Protein AF-A0A3Q3X5I1-F1 (afdb_monomer)

InterPro domains:
  IPR032675 Leucine-rich repeat domain superfamily [G3DSA:3.80.10.10] (4-90)

Solvent-accessible surface area (backbone atoms only — not comparable to full-atom values): 5857 Å² total; per-residue (Å²): 140,75,73,67,74,78,70,60,60,80,86,81,54,84,93,44,44,69,46,78,56,47,64,68,62,40,50,51,55,52,82,84,49,62,54,58,78,58,30,24,32,41,34,37,29,52,18,46,29,30,42,43,45,49,51,44,64,26,54,48,27,27,31,41,33,44,29,64,28,48,35,62,44,77,44,39,60,90,61,26,82,48,51,68,49,76,46,66,45,84,90,41,55,31,72,70,50,48,52,53,63,69,70,50,124

Sequence (105 aa):
MAAYLRFLPLSLLPQGTVLDLSARGMQKLDPNFICSEDTRTLILDGNHIMKLDHLERSPGL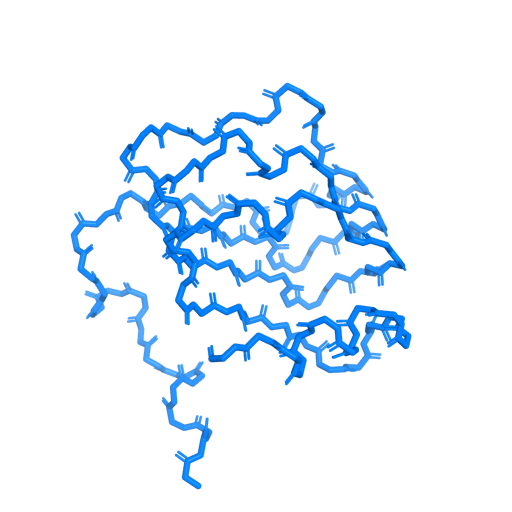QRLSVASNRLVRMMGVSRLTELRAMITMPCILSMEIICMTLCWP

pLDDT: mean 71.92, std 13.2, range [36.84, 88.0]

Nearest PDB structures (foldseek):
  6hkw-assembly5_E  TM=9.038E-01  e=9.041E-02  Homo sapiens
  4cil-assembly1_A  TM=8.057E-01  e=1.595E-01  Yersinia enterocolitica
  8h64-assembly2_C  TM=8.185E-01  e=3.739E-01  Listeria monocytogenes EGD-e
  1oto-assembly1_A  TM=8.229E-01  e=5.258E-01  Listeria monocytogenes
  4r58-assembly4_D  TM=5.418E-01  e=2.002E-01  synthetic construct

Radius of gyration: 12.83 Å; Cα contacts (8 Å, |Δi|>4): 203; chains: 1; bounding box: 33×33×29 Å

Mean predicted aligned error: 8.96 Å

Structure (mmCIF, N/CA/C/O backbone):
data_AF-A0A3Q3X5I1-F1
#
_entry.id   AF-A0A3Q3X5I1-F1
#
loop_
_atom_site.group_PDB
_atom_site.id
_atom_site.type_symbol
_atom_site.label_atom_id
_atom_site.label_alt_id
_atom_site.label_comp_id
_atom_site.label_asym_id
_atom_site.label_entity_id
_atom_site.label_seq_id
_atom_site.pdbx_PDB_ins_code
_atom_site.Cartn_x
_atom_site.Cartn_y
_atom_site.Cartn_z
_atom_site.occupancy
_atom_site.B_iso_or_equiv
_atom_site.auth_seq_id
_atom_site.auth_comp_id
_atom_site.auth_asym_id
_atom_site.auth_atom_id
_atom_site.pdbx_PDB_model_num
ATOM 1 N N . MET A 1 1 ? 9.074 -20.238 11.266 1.00 41.34 1 MET A N 1
ATOM 2 C CA . MET A 1 1 ? 7.632 -20.067 11.571 1.00 41.34 1 MET A CA 1
ATOM 3 C C . MET A 1 1 ? 7.017 -18.761 11.025 1.00 41.34 1 MET A C 1
ATOM 5 O O . MET A 1 1 ? 5.910 -18.439 11.418 1.00 41.34 1 MET A O 1
ATOM 9 N N . ALA A 1 2 ? 7.641 -18.041 10.073 1.00 37.81 2 ALA A N 1
ATOM 10 C CA . ALA A 1 2 ? 7.103 -16.770 9.539 1.00 37.81 2 ALA A CA 1
ATOM 11 C C . ALA A 1 2 ? 6.486 -16.858 8.120 1.00 37.81 2 ALA A C 1
ATOM 13 O O . ALA A 1 2 ? 5.925 -15.887 7.626 1.00 37.81 2 ALA A O 1
ATOM 14 N N . ALA A 1 3 ? 6.564 -18.013 7.446 1.00 40.25 3 ALA A N 1
ATOM 15 C CA . ALA A 1 3 ? 6.110 -18.150 6.055 1.00 40.25 3 ALA A CA 1
ATOM 16 C C . ALA A 1 3 ? 4.594 -18.396 5.898 1.00 40.25 3 ALA A C 1
ATOM 18 O O . ALA A 1 3 ? 4.060 -18.210 4.808 1.00 40.25 3 ALA A O 1
ATOM 19 N N . TYR A 1 4 ? 3.887 -18.777 6.969 1.00 36.84 4 TYR A N 1
ATOM 20 C CA . TYR A 1 4 ? 2.451 -19.091 6.906 1.00 36.84 4 TYR A CA 1
ATOM 21 C C . TYR A 1 4 ? 1.547 -17.850 6.849 1.00 36.84 4 TYR A C 1
ATOM 23 O O . TYR A 1 4 ? 0.446 -17.922 6.311 1.00 36.84 4 TYR A O 1
ATOM 31 N N . LEU A 1 5 ? 2.018 -16.688 7.315 1.00 45.75 5 LEU A N 1
ATOM 32 C CA . LEU A 1 5 ? 1.265 -15.431 7.202 1.00 45.75 5 LEU A CA 1
ATOM 33 C C . LEU A 1 5 ? 1.236 -14.876 5.770 1.00 45.75 5 LEU A C 1
ATOM 35 O O . LEU A 1 5 ? 0.393 -14.042 5.457 1.00 45.75 5 LEU A O 1
ATOM 39 N N . ARG A 1 6 ? 2.114 -15.358 4.880 1.00 48.69 6 ARG A N 1
ATOM 40 C CA . ARG A 1 6 ? 2.169 -14.913 3.480 1.00 48.69 6 ARG A CA 1
ATOM 41 C C . ARG A 1 6 ? 1.043 -15.486 2.613 1.00 48.69 6 ARG A C 1
ATOM 43 O O . ARG A 1 6 ? 0.809 -14.975 1.526 1.00 48.69 6 ARG A O 1
ATOM 50 N N . PHE A 1 7 ? 0.366 -16.529 3.097 1.00 44.81 7 PHE A N 1
ATOM 51 C CA . PHE A 1 7 ? -0.690 -17.252 2.381 1.00 44.81 7 PHE A CA 1
ATOM 52 C C . PHE A 1 7 ? -2.049 -17.212 3.082 1.00 44.81 7 PHE A C 1
ATOM 54 O O . PHE A 1 7 ? -2.981 -17.872 2.627 1.00 44.81 7 PHE A O 1
ATOM 61 N N . LEU A 1 8 ? -2.199 -16.442 4.166 1.00 46.19 8 LEU A N 1
ATOM 62 C CA . LEU A 1 8 ? -3.527 -16.218 4.725 1.00 46.19 8 LEU A CA 1
ATOM 63 C C . LEU A 1 8 ? -4.344 -15.404 3.713 1.00 46.19 8 LEU A C 1
ATOM 65 O O . LEU A 1 8 ? -3.944 -14.286 3.372 1.00 46.19 8 LEU A O 1
ATOM 69 N N . PRO A 1 9 ? -5.464 -15.947 3.206 1.00 47.12 9 PRO A N 1
ATOM 70 C CA . PRO A 1 9 ? -6.295 -15.222 2.268 1.00 47.12 9 PRO A CA 1
ATOM 71 C C . PRO A 1 9 ? -6.774 -13.939 2.946 1.00 47.12 9 PRO A C 1
ATOM 73 O O . PRO A 1 9 ? -7.154 -13.934 4.120 1.00 47.12 9 PRO A O 1
ATOM 76 N N . LEU A 1 10 ? -6.749 -12.834 2.198 1.00 51.91 10 LEU A N 1
ATOM 77 C CA . LEU A 1 10 ? -7.174 -11.511 2.667 1.00 51.91 10 LEU A CA 1
ATOM 78 C C . LEU A 1 10 ? -8.580 -11.497 3.295 1.00 51.91 10 LEU A C 1
ATOM 80 O O . LEU A 1 10 ? -8.891 -10.574 4.042 1.00 51.91 10 LEU A O 1
ATOM 84 N N . SER A 1 11 ? -9.382 -12.531 3.036 1.00 46.94 11 SER A N 1
ATOM 85 C CA . SER A 1 11 ? -10.717 -12.782 3.578 1.00 46.94 11 SER A CA 1
ATOM 86 C C . SER A 1 11 ? -10.771 -13.113 5.075 1.00 46.94 11 SER A C 1
ATOM 88 O O . SER A 1 11 ? -11.858 -13.098 5.641 1.00 46.94 11 SER A O 1
ATOM 90 N N . LEU A 1 12 ? -9.644 -13.424 5.725 1.00 47.06 12 LEU A N 1
ATOM 91 C CA . LEU A 1 12 ? -9.588 -13.794 7.151 1.00 47.06 12 LEU A CA 1
ATOM 92 C C . LEU A 1 12 ? -9.167 -12.640 8.071 1.00 47.06 12 LEU A C 1
ATOM 94 O O . LEU A 1 12 ? -8.947 -12.833 9.265 1.00 47.06 12 LEU A O 1
ATOM 98 N N . LEU A 1 13 ? -9.034 -11.437 7.516 1.00 53.16 13 LEU A N 1
ATOM 99 C CA . LEU A 1 13 ? -8.598 -10.257 8.247 1.00 53.16 13 LEU A CA 1
ATOM 100 C C . LEU A 1 13 ? -9.778 -9.336 8.563 1.00 53.16 13 LEU A C 1
ATOM 102 O O . LEU A 1 13 ? -10.752 -9.295 7.813 1.00 53.16 13 LEU A O 1
ATOM 106 N N . PRO A 1 14 ? -9.725 -8.636 9.705 1.00 49.66 14 PRO A N 1
ATOM 107 C CA . PRO A 1 14 ? -10.897 -8.055 10.349 1.00 49.66 14 PRO A CA 1
ATOM 108 C C . PRO A 1 14 ? -11.584 -6.994 9.480 1.00 49.66 14 PRO A C 1
ATOM 110 O O . PRO A 1 14 ? -11.075 -5.883 9.366 1.00 49.66 14 PRO A O 1
ATOM 113 N N . GLN A 1 15 ? -12.744 -7.354 8.911 1.00 51.94 15 GLN A N 1
ATOM 114 C CA . GLN A 1 15 ? -13.848 -6.518 8.391 1.00 51.94 15 GLN A CA 1
ATOM 115 C C . GLN A 1 15 ? -13.515 -5.042 8.099 1.00 51.94 15 GLN A C 1
ATOM 117 O O . GLN A 1 15 ? -14.119 -4.134 8.666 1.00 51.94 15 GLN A O 1
ATOM 122 N N . GLY A 1 16 ? -12.513 -4.789 7.267 1.00 61.72 16 GLY A N 1
ATOM 123 C CA . GLY A 1 16 ? -12.093 -3.452 6.870 1.00 61.72 16 GLY A CA 1
ATOM 124 C C . GLY A 1 16 ? -11.975 -3.396 5.364 1.00 61.72 16 GLY A C 1
ATOM 125 O O . GLY A 1 16 ? -11.644 -4.403 4.736 1.00 61.72 16 GLY A O 1
ATOM 126 N N . THR A 1 17 ? -12.244 -2.233 4.784 1.00 76.25 17 THR A N 1
ATOM 127 C CA . THR A 1 17 ? -12.213 -2.051 3.337 1.00 76.25 17 THR A CA 1
ATOM 128 C C . THR A 1 17 ? -10.806 -2.362 2.828 1.00 76.25 17 THR A C 1
ATOM 130 O O . THR A 1 17 ? -9.806 -1.818 3.311 1.00 76.25 17 THR A O 1
ATOM 133 N N . VAL A 1 18 ? -10.727 -3.309 1.893 1.00 79.75 18 VAL A N 1
ATOM 134 C CA . VAL A 1 18 ? -9.495 -3.660 1.188 1.00 79.75 18 VAL A CA 1
ATOM 135 C C . VAL A 1 18 ? -9.480 -2.858 -0.102 1.00 79.75 18 VAL A C 1
ATOM 137 O O . VAL A 1 18 ? -10.374 -2.998 -0.933 1.00 79.75 18 VAL A O 1
ATOM 140 N N . LEU A 1 19 ? -8.465 -2.021 -0.266 1.00 83.25 19 LEU A N 1
ATOM 141 C CA . LEU A 1 19 ? -8.249 -1.246 -1.472 1.00 83.25 19 LEU A CA 1
ATOM 142 C C . LEU A 1 19 ? -7.168 -1.930 -2.308 1.00 83.25 19 LEU A C 1
ATOM 144 O O . LEU A 1 19 ? -5.985 -1.890 -1.968 1.00 83.25 19 LEU A O 1
ATOM 148 N N . ASP A 1 20 ? -7.591 -2.582 -3.388 1.00 84.25 20 ASP A N 1
ATOM 149 C CA . ASP A 1 20 ? -6.689 -3.214 -4.345 1.00 84.25 20 ASP A CA 1
ATOM 150 C C . ASP A 1 20 ? -6.412 -2.282 -5.530 1.00 84.25 20 ASP A C 1
ATOM 152 O O . ASP A 1 20 ? -7.301 -1.903 -6.296 1.00 84.25 20 ASP A O 1
ATOM 156 N N . LEU A 1 21 ? -5.150 -1.886 -5.652 1.00 81.50 21 LEU A N 1
ATOM 157 C CA . LEU A 1 21 ? -4.603 -1.060 -6.721 1.00 81.50 21 LEU A CA 1
ATOM 158 C C . LEU A 1 21 ? -3.430 -1.771 -7.407 1.00 81.50 21 LEU A C 1
ATOM 160 O O . LEU A 1 21 ? -2.550 -1.117 -7.972 1.00 81.50 21 LEU A O 1
ATOM 164 N N . SER A 1 22 ? -3.391 -3.101 -7.342 1.00 85.94 22 SER A N 1
ATOM 165 C CA . SER A 1 22 ? -2.371 -3.922 -7.985 1.00 85.94 22 SER A CA 1
ATOM 166 C C . SER A 1 22 ? -2.404 -3.826 -9.518 1.00 85.94 22 SER A C 1
ATOM 168 O O . SER A 1 22 ? -3.423 -3.496 -10.126 1.00 85.94 22 SER A O 1
ATOM 170 N N . ALA A 1 23 ? -1.255 -4.077 -10.154 1.00 83.44 23 ALA A N 1
ATOM 171 C CA . ALA A 1 23 ? -1.078 -4.187 -11.606 1.00 83.44 23 ALA A CA 1
ATOM 172 C C . ALA A 1 23 ? -1.552 -2.979 -12.444 1.00 83.44 23 ALA A C 1
ATOM 174 O O . ALA A 1 23 ? -1.877 -3.113 -13.623 1.00 83.44 23 ALA A O 1
ATOM 175 N N . ARG A 1 24 ? -1.548 -1.769 -11.872 1.00 82.00 24 ARG A N 1
ATOM 176 C CA . ARG A 1 24 ? -1.941 -0.526 -12.562 1.00 82.00 24 ARG A CA 1
ATOM 177 C C . ARG A 1 24 ? -0.786 0.207 -13.241 1.00 82.00 24 ARG A C 1
ATOM 179 O O . ARG A 1 24 ? -0.986 1.268 -13.822 1.00 82.00 24 ARG A O 1
ATOM 186 N N . GLY A 1 25 ? 0.432 -0.326 -13.157 1.00 81.31 25 GLY A N 1
ATOM 187 C CA . GLY A 1 25 ? 1.619 0.301 -13.740 1.00 81.31 25 GLY A CA 1
ATOM 188 C C . GLY A 1 25 ? 1.987 1.645 -13.100 1.00 81.31 25 GLY A C 1
ATOM 189 O O . GLY A 1 25 ? 2.696 2.440 -13.714 1.00 81.31 25 GLY A O 1
ATOM 190 N N . MET A 1 26 ? 1.529 1.908 -11.872 1.00 82.25 26 MET A N 1
ATOM 191 C CA . MET A 1 26 ? 1.785 3.178 -11.190 1.00 82.25 26 MET A CA 1
ATOM 192 C C . MET A 1 26 ? 3.271 3.327 -10.865 1.00 82.25 26 MET A C 1
ATOM 194 O O . MET A 1 26 ? 3.879 2.406 -10.329 1.00 82.25 26 MET A O 1
ATOM 198 N N . GLN A 1 27 ? 3.852 4.490 -11.163 1.00 84.12 27 GLN A N 1
ATOM 199 C CA . GLN A 1 27 ? 5.265 4.787 -10.870 1.00 84.12 27 GLN A CA 1
ATOM 200 C C . GLN A 1 27 ? 5.469 5.557 -9.559 1.00 84.12 27 GLN A C 1
ATOM 202 O O . GLN A 1 27 ? 6.554 5.553 -8.975 1.00 84.12 27 GLN A O 1
ATOM 207 N N . LYS A 1 28 ? 4.417 6.215 -9.082 1.00 81.81 28 LYS A N 1
ATOM 208 C CA . LYS A 1 28 ? 4.384 6.981 -7.838 1.00 81.81 28 LYS A CA 1
ATOM 209 C C . LYS A 1 28 ? 2.984 6.883 -7.248 1.00 81.81 28 LYS A C 1
ATOM 211 O O . LYS A 1 28 ? 2.022 6.769 -8.007 1.00 81.81 28 LYS A O 1
ATOM 216 N N . LEU A 1 29 ? 2.888 6.925 -5.923 1.00 80.25 29 LEU A N 1
ATOM 217 C CA . LEU A 1 29 ? 1.598 7.133 -5.273 1.00 80.25 29 LEU A CA 1
ATOM 218 C C . LEU A 1 29 ? 1.148 8.574 -5.531 1.00 80.25 29 LEU A C 1
ATOM 220 O O . LEU A 1 29 ? 1.978 9.489 -5.548 1.00 80.25 29 LEU A O 1
ATOM 224 N N . ASP A 1 30 ? -0.144 8.768 -5.767 1.00 75.25 30 ASP A N 1
ATOM 225 C CA . ASP A 1 30 ? -0.684 10.098 -6.015 1.00 75.25 30 ASP A CA 1
ATOM 226 C C . ASP A 1 30 ? -0.574 10.955 -4.740 1.00 75.25 30 ASP A C 1
ATOM 228 O O . ASP A 1 30 ? -0.896 10.470 -3.656 1.00 75.25 30 ASP A O 1
ATOM 232 N N . PRO A 1 31 ? -0.134 12.222 -4.809 1.00 69.19 31 PRO A N 1
ATOM 233 C CA . PRO A 1 31 ? -0.103 13.094 -3.637 1.00 69.19 31 PRO A CA 1
ATOM 234 C C . PRO A 1 31 ? -1.493 13.370 -3.059 1.00 69.19 31 PRO A C 1
ATOM 236 O O . PRO A 1 31 ? -1.602 13.703 -1.883 1.00 69.19 31 PRO A O 1
ATOM 239 N N . ASN A 1 32 ? -2.553 13.209 -3.856 1.00 68.00 32 ASN A N 1
ATOM 240 C CA . ASN A 1 32 ? -3.944 13.269 -3.402 1.00 68.00 32 ASN A CA 1
ATOM 241 C C . ASN A 1 32 ? -4.500 11.897 -3.002 1.00 68.00 32 ASN A C 1
ATOM 243 O O . ASN A 1 32 ? -5.709 11.751 -2.826 1.00 68.00 32 ASN A O 1
ATOM 247 N N . PHE A 1 33 ? -3.641 10.887 -2.858 1.00 71.06 33 PHE A N 1
ATOM 248 C CA . PHE A 1 33 ? -4.064 9.576 -2.406 1.00 71.06 33 PHE A CA 1
ATOM 249 C C . PHE A 1 33 ? -4.504 9.649 -0.945 1.00 71.06 33 PHE A C 1
ATOM 251 O O . PHE A 1 33 ? -3.702 9.852 -0.033 1.00 71.06 33 PHE A O 1
ATOM 258 N N . ILE A 1 34 ? -5.807 9.508 -0.738 1.00 66.06 34 ILE A N 1
ATOM 259 C CA . ILE A 1 34 ? -6.436 9.463 0.574 1.00 66.06 34 ILE A CA 1
ATOM 260 C C . ILE A 1 34 ? -7.144 8.120 0.637 1.00 66.06 34 ILE A C 1
ATOM 262 O O . ILE A 1 34 ? -8.029 7.840 -0.173 1.00 66.06 34 ILE A O 1
ATOM 266 N N . CYS A 1 35 ? -6.738 7.273 1.577 1.00 66.62 35 CYS A N 1
ATOM 267 C CA . CYS A 1 35 ? -7.543 6.103 1.885 1.00 66.62 35 CYS A CA 1
ATOM 268 C C . CYS A 1 35 ? -8.747 6.562 2.708 1.00 66.62 35 CYS A C 1
ATOM 270 O O . CYS A 1 35 ? -8.580 7.374 3.618 1.00 66.62 35 CYS A O 1
ATOM 272 N N . SER A 1 36 ? -9.939 6.042 2.407 1.00 66.12 36 SER A N 1
ATOM 273 C CA . SER A 1 36 ? -11.111 6.260 3.269 1.00 66.12 36 SER A CA 1
ATOM 274 C C . SER A 1 36 ? -10.792 5.788 4.690 1.00 66.12 36 SER A C 1
ATOM 276 O O . SER A 1 36 ? -10.026 4.831 4.832 1.00 66.12 36 SER A O 1
ATOM 278 N N . GLU A 1 37 ? -11.395 6.387 5.719 1.00 67.88 37 GLU A N 1
ATOM 279 C CA . GLU A 1 37 ? -11.227 5.954 7.121 1.00 67.88 37 GLU A CA 1
ATOM 280 C C . GLU A 1 37 ? -11.507 4.452 7.311 1.00 67.88 37 GLU A C 1
ATOM 282 O O . GLU A 1 37 ? -10.891 3.796 8.148 1.00 67.88 37 GLU A O 1
ATOM 287 N N . ASP A 1 38 ? -12.360 3.876 6.464 1.00 70.00 38 ASP A N 1
ATOM 288 C CA . ASP A 1 38 ? -12.708 2.453 6.479 1.00 70.00 38 ASP A CA 1
ATOM 289 C C . ASP A 1 38 ? -11.638 1.536 5.864 1.00 70.00 38 ASP A C 1
ATOM 291 O O . ASP A 1 38 ? -11.705 0.310 5.999 1.00 70.00 38 ASP A O 1
ATOM 295 N N . THR A 1 39 ? -10.667 2.097 5.140 1.00 75.75 39 THR A N 1
ATOM 296 C CA . THR A 1 39 ? -9.650 1.330 4.411 1.00 75.75 39 THR A CA 1
ATOM 297 C C . THR A 1 39 ? -8.575 0.844 5.364 1.00 75.75 39 THR A C 1
ATOM 299 O O . THR A 1 39 ? -7.677 1.585 5.758 1.00 75.75 39 THR A O 1
ATOM 302 N N . ARG A 1 40 ? -8.627 -0.447 5.694 1.00 82.25 40 ARG A N 1
ATOM 303 C CA . ARG A 1 40 ? -7.658 -1.074 6.602 1.00 82.25 40 ARG A CA 1
ATOM 304 C C . ARG A 1 40 ? -6.531 -1.782 5.874 1.00 82.25 40 ARG A C 1
ATOM 306 O O . ARG A 1 40 ? -5.503 -2.059 6.482 1.00 82.25 40 ARG A O 1
ATOM 313 N N . THR A 1 41 ? -6.719 -2.142 4.607 1.00 83.06 41 THR A N 1
ATOM 314 C CA . THR A 1 41 ? -5.712 -2.885 3.839 1.00 83.06 41 THR A CA 1
ATOM 315 C C . THR A 1 41 ? -5.517 -2.269 2.463 1.00 83.06 41 THR A C 1
ATOM 317 O O . THR A 1 41 ? -6.490 -2.093 1.739 1.00 83.06 41 THR A O 1
ATOM 320 N N . LEU A 1 42 ? -4.268 -1.998 2.089 1.00 84.88 42 LEU A N 1
ATOM 321 C CA . LEU A 1 42 ? -3.893 -1.478 0.777 1.00 84.88 42 LEU A CA 1
ATOM 322 C C . LEU A 1 42 ? -2.998 -2.470 0.043 1.00 84.88 42 LEU A C 1
ATOM 324 O O . LEU A 1 42 ? -1.984 -2.902 0.589 1.00 84.88 42 LEU A O 1
ATOM 328 N N . ILE A 1 43 ? -3.353 -2.803 -1.195 1.00 86.44 43 ILE A N 1
ATOM 329 C CA . ILE A 1 43 ? -2.574 -3.688 -2.064 1.00 86.44 43 ILE A CA 1
ATOM 330 C C . ILE A 1 43 ? -2.116 -2.885 -3.276 1.00 86.44 43 ILE A C 1
ATOM 332 O O . ILE A 1 43 ? -2.921 -2.340 -4.022 1.00 86.44 43 ILE A O 1
ATOM 336 N N . LEU A 1 44 ? -0.807 -2.807 -3.474 1.00 84.19 44 LEU A N 1
ATOM 337 C CA . LEU A 1 44 ? -0.155 -2.094 -4.571 1.00 84.19 44 LEU A CA 1
ATOM 338 C C . LEU A 1 44 ? 0.728 -3.040 -5.385 1.00 84.19 44 LEU A C 1
ATOM 340 O O . LEU A 1 44 ? 1.674 -2.603 -6.041 1.00 84.19 44 LEU A O 1
ATOM 344 N N . ASP A 1 45 ? 0.443 -4.334 -5.342 1.00 86.62 45 ASP A N 1
ATOM 345 C CA . ASP A 1 45 ? 1.313 -5.358 -5.900 1.00 86.62 45 ASP A CA 1
ATOM 346 C C . ASP A 1 45 ? 1.446 -5.246 -7.428 1.00 86.62 45 ASP A C 1
ATOM 348 O O . ASP A 1 45 ? 0.515 -4.849 -8.121 1.00 86.62 45 AS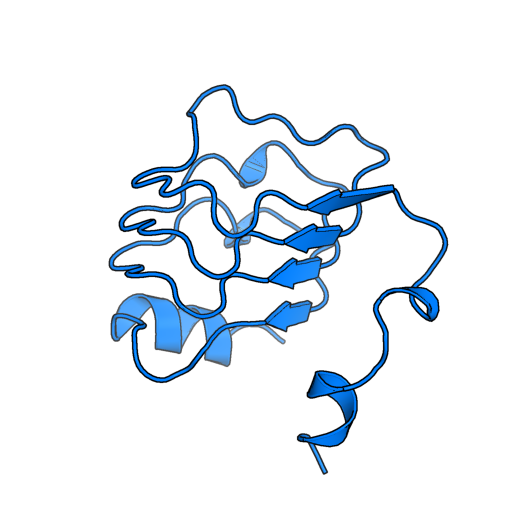P A O 1
ATOM 352 N N . GLY A 1 46 ? 2.614 -5.567 -7.987 1.00 84.56 46 GLY A N 1
ATOM 353 C CA . GLY A 1 46 ? 2.815 -5.566 -9.445 1.00 84.56 46 GLY A CA 1
ATOM 354 C C . GLY A 1 46 ? 2.720 -4.182 -10.104 1.00 84.56 46 GLY A C 1
ATOM 355 O O . GLY A 1 46 ? 2.400 -4.075 -11.287 1.00 84.56 46 GLY A O 1
ATOM 356 N N . ASN A 1 47 ? 2.977 -3.113 -9.351 1.00 86.94 47 ASN A N 1
ATOM 357 C CA . ASN A 1 47 ? 3.154 -1.771 -9.899 1.00 86.94 47 ASN A CA 1
ATOM 358 C C . ASN A 1 47 ? 4.646 -1.444 -10.107 1.00 86.94 47 ASN A C 1
ATOM 360 O O . ASN A 1 47 ? 5.540 -2.233 -9.813 1.00 86.94 47 ASN A O 1
ATOM 364 N N . HIS A 1 48 ? 4.934 -0.254 -10.632 1.00 88.00 48 HIS A N 1
ATOM 365 C CA . HIS A 1 48 ? 6.294 0.234 -10.875 1.00 88.00 48 HIS A CA 1
ATOM 366 C C . HIS A 1 48 ? 6.671 1.349 -9.892 1.00 88.00 48 HIS A C 1
ATOM 368 O O . HIS A 1 48 ? 7.433 2.250 -10.243 1.00 88.00 48 HIS A O 1
ATOM 374 N N . ILE A 1 49 ? 6.122 1.312 -8.670 1.00 86.19 49 ILE A N 1
ATOM 375 C CA . ILE A 1 49 ? 6.222 2.430 -7.728 1.00 86.19 49 ILE A CA 1
ATOM 376 C C . ILE A 1 49 ? 7.672 2.571 -7.278 1.00 86.19 49 ILE A C 1
ATOM 378 O O . ILE A 1 49 ? 8.221 1.657 -6.667 1.00 86.19 49 ILE A O 1
ATOM 382 N N . MET A 1 50 ? 8.279 3.722 -7.571 1.00 86.00 50 MET A N 1
AT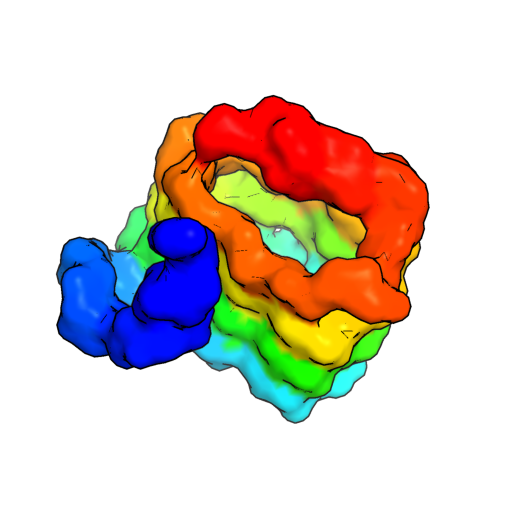OM 383 C CA . MET A 1 50 ? 9.651 4.048 -7.171 1.00 86.00 50 MET A CA 1
ATOM 384 C C . MET A 1 50 ? 9.704 4.843 -5.873 1.00 86.00 50 MET A C 1
ATOM 386 O O . MET A 1 50 ? 10.620 4.675 -5.067 1.00 86.00 50 MET A O 1
ATOM 390 N N . LYS A 1 51 ? 8.722 5.721 -5.672 1.00 83.56 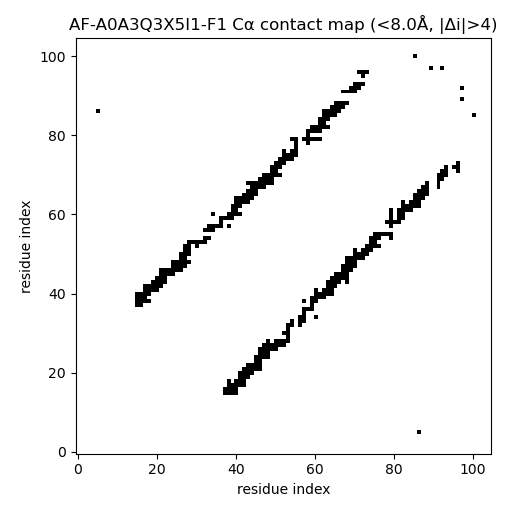51 LYS A N 1
ATOM 391 C CA . LYS A 1 51 ? 8.586 6.537 -4.468 1.00 83.56 51 LYS A CA 1
ATOM 392 C C . LYS A 1 51 ? 7.176 6.385 -3.924 1.00 83.56 51 LYS A C 1
ATOM 394 O O . LYS A 1 51 ? 6.207 6.704 -4.615 1.00 83.56 51 LYS A O 1
ATOM 399 N N . LEU A 1 52 ? 7.092 5.885 -2.700 1.00 82.50 52 LEU A N 1
ATOM 400 C CA . LEU A 1 52 ? 5.855 5.785 -1.942 1.00 82.50 52 LEU A CA 1
ATOM 401 C C . LEU A 1 52 ? 5.860 6.901 -0.900 1.00 82.50 52 LEU A C 1
ATOM 403 O O . LEU A 1 52 ? 6.734 6.934 -0.043 1.00 82.50 52 LEU A O 1
ATOM 407 N N . ASP A 1 53 ? 4.930 7.834 -1.016 1.00 79.94 53 ASP A N 1
ATOM 408 C CA . ASP A 1 53 ? 4.820 9.018 -0.161 1.00 79.94 53 ASP A CA 1
ATOM 409 C C . ASP A 1 53 ? 3.325 9.315 0.043 1.00 79.94 53 ASP A C 1
ATOM 411 O O . ASP A 1 53 ? 2.509 8.785 -0.709 1.00 79.94 53 ASP A O 1
ATOM 415 N N . HIS A 1 54 ? 2.958 10.154 1.011 1.00 79.56 54 HIS A N 1
ATOM 416 C CA . HIS A 1 54 ? 1.574 10.549 1.333 1.00 79.56 54 HIS A CA 1
ATOM 417 C C . HIS A 1 54 ? 0.692 9.480 2.007 1.00 79.56 54 HIS A C 1
ATOM 419 O O . HIS A 1 54 ? -0.488 9.725 2.252 1.00 79.56 54 HIS A O 1
ATOM 425 N N . LEU A 1 55 ? 1.249 8.329 2.403 1.00 76.56 55 LEU A N 1
ATOM 426 C CA . LEU A 1 55 ? 0.513 7.313 3.179 1.00 76.56 55 LEU A CA 1
ATOM 427 C C . LEU A 1 55 ? 0.113 7.782 4.584 1.00 76.56 55 LEU A C 1
ATOM 429 O O . LEU A 1 55 ? -0.835 7.268 5.165 1.00 76.56 55 LEU A O 1
ATOM 433 N N . GLU A 1 56 ? 0.773 8.812 5.103 1.00 75.31 56 GLU A N 1
ATOM 434 C CA . GLU A 1 56 ? 0.474 9.427 6.401 1.00 75.31 56 GLU A CA 1
ATOM 435 C C . GLU A 1 56 ? -0.964 9.953 6.550 1.00 75.31 56 GLU A C 1
ATOM 437 O O . GLU A 1 56 ? -1.428 10.152 7.668 1.00 75.31 56 GLU A O 1
ATOM 442 N N . ARG A 1 57 ? -1.684 10.171 5.442 1.00 71.38 57 ARG A N 1
ATOM 443 C CA . ARG A 1 57 ? -3.083 10.632 5.445 1.00 71.38 57 ARG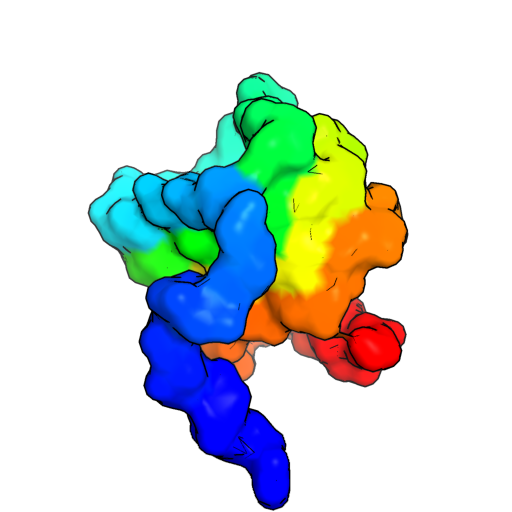 A CA 1
ATOM 444 C C . ARG A 1 57 ? -4.101 9.516 5.666 1.00 71.38 57 ARG A C 1
ATOM 446 O O . ARG A 1 57 ? -5.296 9.782 5.651 1.00 71.38 57 ARG A O 1
ATOM 453 N N . SER A 1 58 ? -3.644 8.281 5.858 1.00 74.62 58 SER A N 1
ATOM 454 C CA . SER A 1 58 ? -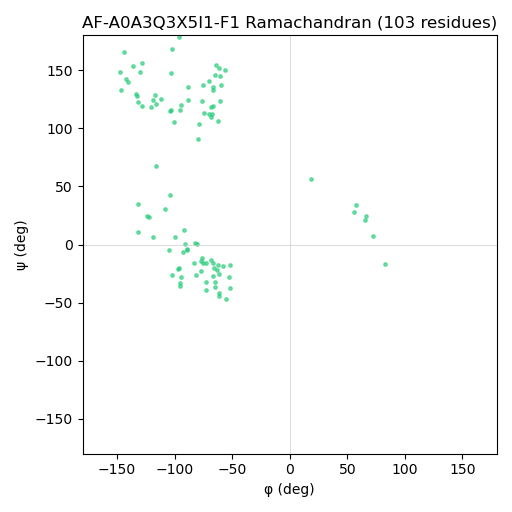4.499 7.107 6.050 1.00 74.62 58 SER A CA 1
ATOM 455 C C . SER A 1 58 ? -4.326 6.486 7.440 1.00 74.62 58 SER A C 1
ATOM 457 O O . SER A 1 58 ? -3.830 5.371 7.548 1.00 74.62 58 SER A O 1
ATOM 459 N N . PRO A 1 59 ? -4.728 7.166 8.531 1.00 70.94 59 PRO A N 1
ATOM 460 C CA . PRO A 1 59 ? -4.446 6.705 9.894 1.00 70.94 59 PRO A CA 1
ATOM 461 C C . PRO A 1 59 ? -5.060 5.334 10.223 1.00 70.94 59 PRO A C 1
ATOM 463 O O . PRO A 1 59 ? -4.529 4.629 11.070 1.00 70.94 59 PRO A O 1
ATOM 466 N N . GLY A 1 60 ? -6.139 4.935 9.539 1.00 75.62 60 GLY A N 1
ATOM 467 C CA . GLY A 1 60 ? -6.799 3.635 9.714 1.00 75.62 60 GLY A CA 1
ATOM 468 C C . GLY A 1 60 ? -6.127 2.457 8.996 1.00 75.62 60 GLY A C 1
ATOM 469 O O . GLY A 1 60 ? -6.630 1.332 9.073 1.00 75.62 60 GLY A O 1
ATOM 470 N N . LEU A 1 61 ? -5.014 2.680 8.287 1.00 81.06 61 LEU A N 1
ATOM 471 C CA . LEU A 1 61 ? -4.368 1.639 7.496 1.00 81.06 61 LEU A CA 1
ATOM 472 C C . LEU A 1 61 ? -3.624 0.651 8.397 1.00 81.06 61 LEU A C 1
ATOM 474 O O . LEU A 1 61 ? -2.609 0.975 9.005 1.00 81.06 61 LEU A O 1
ATOM 478 N N . GLN A 1 62 ? -4.109 -0.585 8.439 1.00 82.56 62 GLN A N 1
ATOM 479 C CA . GLN A 1 62 ? -3.519 -1.649 9.245 1.00 82.56 62 GLN A CA 1
ATOM 480 C C . GLN A 1 62 ? -2.536 -2.504 8.461 1.00 82.56 62 GLN A C 1
ATOM 482 O O . GLN A 1 62 ? -1.627 -3.100 9.043 1.00 82.56 62 GLN A O 1
ATOM 487 N N . ARG A 1 63 ? -2.728 -2.612 7.144 1.00 82.00 63 ARG A N 1
ATOM 488 C CA . ARG A 1 63 ? -1.911 -3.472 6.295 1.00 82.00 63 ARG A CA 1
ATOM 489 C C . ARG A 1 63 ? -1.585 -2.853 4.955 1.00 82.00 63 ARG A C 1
ATOM 491 O O . ARG A 1 63 ? -2.455 -2.291 4.296 1.00 82.00 63 ARG A O 1
ATOM 498 N N . LEU A 1 64 ? -0.346 -3.053 4.526 1.00 83.56 64 LEU A N 1
ATOM 499 C CA . LEU A 1 64 ? 0.174 -2.550 3.261 1.00 83.56 64 LEU A CA 1
ATOM 500 C C . LEU A 1 64 ? 0.900 -3.666 2.513 1.00 83.56 64 LEU A C 1
ATOM 502 O O . LEU A 1 64 ? 1.853 -4.225 3.042 1.00 83.56 64 LEU A O 1
ATOM 506 N N . SER A 1 65 ? 0.485 -3.968 1.286 1.00 84.81 65 SER A N 1
ATOM 507 C CA . SER A 1 65 ? 1.200 -4.860 0.375 1.00 84.81 65 SER A CA 1
ATOM 508 C C . SER A 1 65 ? 1.757 -4.067 -0.796 1.00 84.81 65 SER A C 1
ATOM 510 O O . SER A 1 65 ? 1.029 -3.342 -1.467 1.00 84.81 65 SER A O 1
ATOM 512 N N . VAL A 1 66 ? 3.061 -4.174 -1.016 1.00 83.19 66 VAL A N 1
ATOM 513 C CA . VAL A 1 66 ? 3.792 -3.525 -2.116 1.00 83.19 66 VAL A CA 1
ATOM 514 C C . VAL A 1 66 ? 4.699 -4.537 -2.823 1.00 83.19 66 VAL A C 1
ATOM 516 O O . VAL A 1 66 ? 5.800 -4.214 -3.276 1.00 83.19 66 VAL A O 1
ATOM 519 N N . ALA A 1 67 ? 4.260 -5.789 -2.927 1.00 82.62 67 ALA A N 1
ATOM 520 C CA . ALA A 1 67 ? 5.012 -6.849 -3.582 1.00 82.62 67 ALA A CA 1
ATOM 521 C C . ALA A 1 67 ? 5.263 -6.524 -5.064 1.00 82.62 67 ALA A C 1
ATOM 523 O O . ALA A 1 67 ? 4.433 -5.930 -5.745 1.00 82.62 67 ALA A O 1
ATOM 524 N N . SER A 1 68 ? 6.421 -6.923 -5.593 1.00 83.38 68 SER A N 1
ATOM 525 C CA . SER A 1 68 ? 6.756 -6.716 -7.009 1.00 83.38 68 SER A CA 1
ATOM 526 C C . SER A 1 68 ? 6.725 -5.242 -7.471 1.00 83.38 68 SER A C 1
ATOM 528 O O . SER A 1 68 ? 6.388 -4.968 -8.619 1.00 83.38 68 SER A O 1
ATOM 530 N N . ASN A 1 69 ? 7.090 -4.303 -6.589 1.00 82.38 69 ASN A N 1
ATOM 531 C CA . ASN A 1 69 ? 7.326 -2.891 -6.919 1.00 82.38 69 ASN A CA 1
ATOM 532 C C . ASN A 1 69 ? 8.814 -2.560 -7.018 1.00 82.38 69 ASN A C 1
ATOM 534 O O . ASN A 1 69 ? 9.641 -3.340 -6.564 1.00 82.38 69 ASN A O 1
ATOM 538 N N . ARG A 1 70 ? 9.147 -1.375 -7.552 1.00 85.06 70 ARG A N 1
ATOM 539 C CA . ARG A 1 70 ? 10.521 -0.857 -7.702 1.00 85.06 70 ARG A CA 1
ATOM 540 C C . ARG A 1 70 ? 10.882 0.211 -6.669 1.00 85.06 70 ARG A C 1
ATOM 542 O O . ARG A 1 70 ? 11.463 1.234 -7.022 1.00 85.06 70 ARG A O 1
ATOM 549 N N . LEU A 1 71 ? 10.498 -0.004 -5.411 1.00 81.19 71 LEU A N 1
ATOM 550 C CA . LEU A 1 71 ? 10.566 1.017 -4.365 1.00 81.19 71 LEU A CA 1
ATOM 551 C C . LEU A 1 71 ? 12.013 1.384 -4.017 1.00 81.19 71 LEU A C 1
ATOM 553 O O . LEU A 1 71 ? 12.753 0.611 -3.415 1.00 81.19 71 LEU A O 1
ATOM 557 N N . VAL A 1 72 ? 12.381 2.618 -4.346 1.00 82.44 72 VAL A N 1
ATOM 558 C CA . VAL A 1 72 ? 13.668 3.225 -3.994 1.00 82.44 72 VAL A CA 1
ATOM 559 C C . VAL A 1 72 ? 13.541 4.047 -2.715 1.00 82.44 72 VAL A C 1
ATOM 561 O O . VAL A 1 72 ? 14.483 4.108 -1.930 1.00 82.44 72 VAL A O 1
ATOM 564 N N . ARG A 1 73 ? 12.372 4.661 -2.483 1.00 78.94 73 ARG A N 1
ATOM 565 C CA . ARG A 1 73 ? 12.118 5.489 -1.298 1.00 78.94 73 ARG A CA 1
ATOM 566 C C . ARG A 1 73 ? 10.696 5.317 -0.770 1.00 78.94 73 ARG A C 1
ATOM 568 O O . ARG A 1 73 ? 9.751 5.215 -1.553 1.00 78.94 73 ARG A O 1
ATOM 575 N N . MET A 1 74 ? 10.555 5.333 0.550 1.00 81.88 74 MET A N 1
ATOM 576 C CA . MET A 1 74 ? 9.275 5.254 1.251 1.00 81.88 74 MET A CA 1
ATOM 577 C C . MET A 1 74 ? 9.227 6.341 2.330 1.00 81.88 74 MET A C 1
ATOM 579 O O . MET A 1 74 ? 10.161 6.454 3.119 1.00 81.88 74 MET A O 1
ATOM 583 N N . MET A 1 75 ? 8.169 7.150 2.346 1.00 80.12 75 MET A N 1
ATOM 584 C CA . MET A 1 75 ? 7.917 8.201 3.336 1.00 80.12 75 MET A CA 1
ATOM 585 C C . MET A 1 75 ? 6.448 8.178 3.781 1.00 80.12 75 MET A C 1
ATOM 587 O O . MET A 1 75 ? 5.568 7.703 3.063 1.00 80.12 75 MET A O 1
ATOM 591 N N . GLY A 1 76 ? 6.179 8.656 4.997 1.00 74.31 76 GLY A N 1
ATOM 592 C CA . GLY A 1 76 ? 4.827 8.729 5.567 1.00 74.31 76 GLY A CA 1
ATOM 593 C C . GLY A 1 76 ? 4.309 7.434 6.209 1.00 74.31 76 GLY A C 1
ATOM 594 O O . GLY A 1 76 ? 3.397 7.501 7.025 1.00 74.31 76 GLY A O 1
ATOM 595 N N . VAL A 1 77 ? 4.918 6.273 5.931 1.00 75.19 77 VAL A N 1
ATOM 596 C CA . VAL A 1 77 ? 4.546 4.986 6.566 1.00 75.19 77 VAL A CA 1
ATOM 597 C C . VAL A 1 77 ? 4.829 4.987 8.071 1.00 75.19 77 VAL A C 1
ATOM 599 O O . VAL A 1 77 ? 4.051 4.435 8.837 1.00 75.19 77 VAL A O 1
ATOM 602 N N . SER A 1 78 ? 5.866 5.700 8.520 1.00 71.94 78 SER A N 1
ATOM 603 C CA . SER A 1 78 ? 6.187 5.865 9.947 1.00 71.94 78 SER A CA 1
ATOM 604 C C . SER A 1 78 ? 5.108 6.568 10.770 1.00 71.94 78 SER A C 1
ATOM 606 O O . SER A 1 78 ? 5.117 6.475 11.993 1.00 71.94 78 SER A O 1
ATOM 608 N N . ARG A 1 79 ? 4.180 7.277 10.119 1.00 75.50 79 ARG A N 1
ATOM 609 C CA . ARG A 1 79 ? 3.084 7.990 10.786 1.00 75.50 79 ARG A CA 1
ATOM 610 C C . ARG A 1 79 ? 1.811 7.155 10.899 1.00 75.50 79 ARG A C 1
ATOM 612 O O . ARG A 1 79 ? 0.861 7.595 11.539 1.00 75.50 79 ARG A O 1
ATOM 619 N N . LEU A 1 80 ? 1.788 5.969 10.294 1.00 77.38 80 LEU A N 1
ATOM 620 C CA . LEU A 1 80 ? 0.677 5.034 10.391 1.00 77.38 80 LEU A CA 1
ATOM 621 C C . LEU A 1 80 ? 0.752 4.281 11.721 1.00 77.38 80 LEU A C 1
ATOM 623 O O . LEU A 1 80 ? 1.380 3.231 11.819 1.00 77.38 80 LEU A O 1
ATOM 627 N N . THR A 1 81 ? 0.107 4.820 12.752 1.00 77.12 81 THR A N 1
ATOM 628 C CA . THR A 1 81 ? 0.095 4.216 14.095 1.00 77.12 81 THR A CA 1
ATOM 629 C C . THR A 1 81 ? -0.642 2.880 14.143 1.00 77.12 81 THR A C 1
ATOM 631 O O . THR A 1 81 ? -0.331 2.035 14.975 1.00 77.12 81 THR A O 1
ATOM 634 N N . GLU A 1 82 ? -1.602 2.673 13.241 1.00 78.94 82 GLU A N 1
ATOM 635 C CA . GLU A 1 82 ? -2.398 1.445 13.165 1.00 78.94 82 GLU A CA 1
ATOM 636 C C . GLU A 1 82 ? -1.779 0.370 12.264 1.00 78.94 82 GLU A C 1
ATOM 638 O O . GLU A 1 82 ? -2.320 -0.736 12.191 1.00 78.94 82 GLU A O 1
ATOM 643 N N . LEU A 1 83 ? -0.660 0.653 11.582 1.00 76.12 83 LEU A N 1
ATOM 644 C CA . LEU A 1 83 ? -0.044 -0.296 10.659 1.00 76.12 83 LEU A CA 1
ATOM 645 C C . LEU A 1 83 ? 0.575 -1.463 11.438 1.00 76.12 83 LEU A C 1
ATOM 647 O O . LEU A 1 83 ? 1.563 -1.328 12.152 1.00 76.12 83 LEU A O 1
ATOM 651 N N . ARG A 1 84 ? -0.018 -2.643 11.276 1.00 77.50 84 ARG A N 1
ATOM 652 C CA . ARG A 1 84 ? 0.368 -3.881 11.965 1.00 77.50 84 ARG A CA 1
ATOM 653 C C . ARG A 1 84 ? 1.173 -4.823 11.090 1.00 77.50 84 ARG A C 1
ATOM 655 O O . ARG A 1 84 ? 1.905 -5.650 11.612 1.00 77.50 84 ARG A O 1
ATOM 662 N N . ALA A 1 85 ? 1.000 -4.757 9.771 1.00 79.06 85 ALA A N 1
ATOM 663 C CA . ALA A 1 85 ? 1.742 -5.621 8.865 1.00 79.06 85 ALA A CA 1
ATOM 664 C C . ALA A 1 85 ? 2.050 -4.930 7.540 1.00 79.06 85 ALA A C 1
ATOM 666 O O . ALA A 1 85 ? 1.163 -4.382 6.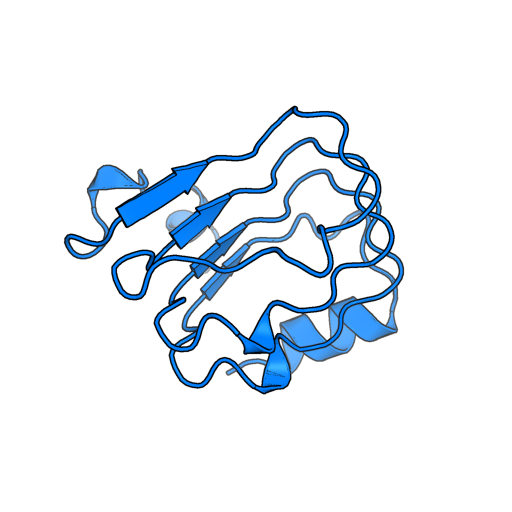882 1.00 79.06 85 ALA A O 1
ATOM 667 N N . MET A 1 86 ? 3.300 -5.040 7.10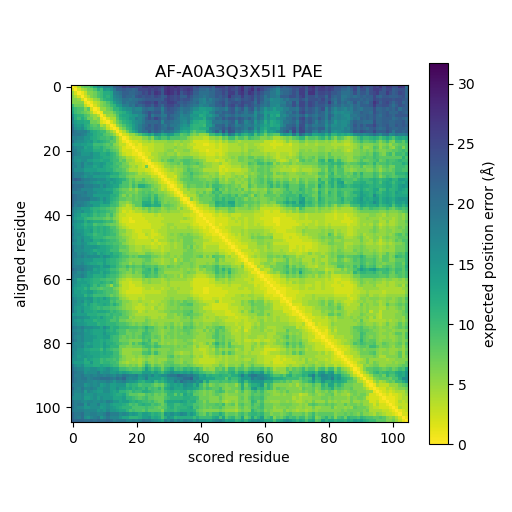1 1.00 77.94 86 MET A N 1
ATOM 668 C CA . MET A 1 86 ? 3.719 -4.631 5.769 1.00 77.94 86 MET A CA 1
ATOM 669 C C . MET A 1 86 ? 4.261 -5.842 5.010 1.00 77.94 86 MET A C 1
ATOM 671 O O . MET A 1 86 ? 5.162 -6.537 5.472 1.00 77.94 86 MET A O 1
ATOM 675 N N . ILE A 1 87 ? 3.695 -6.106 3.838 1.00 78.00 87 ILE A N 1
ATOM 676 C CA . ILE A 1 87 ? 4.086 -7.188 2.944 1.00 78.00 87 ILE A CA 1
ATOM 677 C C . ILE A 1 87 ? 4.875 -6.564 1.801 1.00 78.00 87 ILE A C 1
ATOM 679 O O . ILE A 1 87 ? 4.362 -5.789 0.996 1.00 78.00 87 ILE A O 1
ATOM 683 N N . THR A 1 88 ? 6.149 -6.913 1.716 1.00 76.62 88 THR A N 1
ATOM 684 C CA . THR A 1 88 ? 7.021 -6.490 0.623 1.00 76.62 88 THR A CA 1
ATOM 685 C C . THR A 1 88 ? 7.701 -7.721 0.026 1.00 76.62 88 THR A C 1
ATOM 687 O O . THR A 1 88 ? 7.808 -8.782 0.656 1.00 76.62 88 THR A O 1
ATOM 690 N N . MET A 1 89 ? 8.131 -7.623 -1.232 1.00 70.50 89 MET A N 1
ATOM 691 C CA . MET A 1 89 ? 9.052 -8.611 -1.794 1.00 70.50 89 MET A CA 1
ATOM 692 C C . MET A 1 89 ? 10.481 -8.153 -1.483 1.00 70.50 89 MET A C 1
ATOM 694 O O . MET A 1 89 ? 10.840 -7.044 -1.880 1.00 70.50 89 MET A O 1
ATOM 698 N N . PRO A 1 90 ? 11.312 -8.980 -0.821 1.00 61.53 90 PRO A N 1
ATOM 699 C CA . PRO A 1 90 ? 12.645 -8.571 -0.370 1.00 61.53 90 PRO A CA 1
ATOM 700 C C . PRO A 1 90 ? 13.618 -8.280 -1.521 1.00 61.53 90 PRO A C 1
ATOM 702 O O . PRO A 1 90 ? 14.646 -7.650 -1.313 1.00 61.53 90 PRO A O 1
ATOM 705 N N . CYS A 1 91 ? 13.304 -8.709 -2.744 1.00 54.03 91 CYS A N 1
ATOM 706 C CA . CYS A 1 91 ? 14.229 -8.632 -3.870 1.00 54.03 91 CYS A CA 1
ATOM 707 C C . CYS A 1 91 ? 14.396 -7.231 -4.476 1.00 54.03 91 CYS A C 1
ATOM 709 O O . CYS A 1 91 ? 15.277 -7.066 -5.314 1.00 54.03 91 CYS A O 1
ATOM 711 N N . ILE A 1 92 ? 13.551 -6.247 -4.136 1.00 61.59 92 ILE A N 1
ATOM 712 C CA . ILE A 1 92 ? 13.524 -4.956 -4.857 1.00 61.59 92 ILE A CA 1
ATOM 713 C C . ILE A 1 92 ? 13.545 -3.729 -3.913 1.00 61.59 92 ILE A C 1
ATOM 715 O O . ILE A 1 92 ? 13.369 -2.591 -4.336 1.00 61.59 92 ILE A O 1
ATOM 719 N N . LEU A 1 93 ? 13.796 -3.916 -2.617 1.00 65.75 93 LEU A N 1
ATOM 720 C CA . LEU A 1 93 ? 13.856 -2.793 -1.679 1.00 65.75 93 LEU A CA 1
ATOM 721 C C . LEU A 1 93 ? 15.263 -2.187 -1.600 1.00 65.75 93 LEU A C 1
ATOM 723 O O . LEU A 1 93 ? 16.252 -2.905 -1.483 1.00 65.75 93 LEU A O 1
ATOM 727 N N . SER A 1 94 ? 15.344 -0.853 -1.614 1.00 72.69 94 SER A N 1
ATOM 728 C CA . SER A 1 94 ? 16.567 -0.130 -1.235 1.00 72.69 94 SER A CA 1
ATOM 729 C C . SER A 1 94 ? 16.949 -0.428 0.223 1.00 72.69 94 SER A C 1
ATOM 731 O O . SER A 1 94 ? 16.068 -0.665 1.055 1.00 72.69 94 SER A O 1
ATOM 733 N N . MET A 1 95 ? 18.245 -0.362 0.554 1.00 69.50 95 MET A N 1
ATOM 734 C CA . MET A 1 95 ? 18.781 -0.617 1.905 1.00 69.50 95 MET A CA 1
ATOM 735 C C . MET A 1 95 ? 18.064 0.201 2.995 1.00 69.50 95 MET A C 1
ATOM 737 O O . MET A 1 95 ? 17.783 -0.326 4.070 1.00 69.50 95 MET A O 1
ATOM 741 N N . GLU A 1 96 ? 17.688 1.452 2.702 1.00 69.25 96 GLU A N 1
ATOM 742 C CA . GLU A 1 96 ? 16.896 2.294 3.614 1.00 69.25 96 GLU A CA 1
ATOM 743 C C . GLU A 1 96 ? 15.522 1.689 3.929 1.00 69.25 96 GLU A C 1
ATOM 745 O O . GLU A 1 96 ? 15.111 1.645 5.087 1.00 69.25 96 GLU A O 1
ATOM 750 N N . ILE A 1 97 ? 14.813 1.184 2.914 1.00 71.69 97 ILE A N 1
ATOM 751 C CA . ILE A 1 97 ? 13.472 0.621 3.103 1.00 71.69 97 ILE A CA 1
ATOM 752 C C . ILE A 1 97 ? 13.561 -0.721 3.820 1.00 71.69 97 ILE A C 1
ATOM 754 O O . ILE A 1 97 ? 12.752 -0.987 4.705 1.00 71.69 97 ILE A O 1
ATOM 758 N N . ILE A 1 98 ? 14.558 -1.548 3.495 1.00 71.75 98 ILE A N 1
ATOM 759 C CA . ILE A 1 98 ? 14.810 -2.805 4.213 1.00 71.75 98 ILE A CA 1
ATOM 760 C C . ILE A 1 98 ? 14.972 -2.517 5.707 1.00 71.75 98 ILE A C 1
ATOM 762 O O . ILE A 1 98 ? 14.316 -3.159 6.523 1.00 71.75 98 ILE A O 1
ATOM 766 N N . CYS A 1 99 ? 15.764 -1.501 6.061 1.00 67.12 99 CYS A N 1
ATOM 767 C CA . CYS A 1 99 ? 15.964 -1.110 7.451 1.00 67.12 99 CYS A CA 1
ATOM 768 C C . CYS A 1 99 ? 14.656 -0.660 8.120 1.00 67.12 99 CYS A C 1
ATOM 770 O O . CYS A 1 99 ? 14.382 -1.081 9.237 1.00 67.12 99 CYS A O 1
ATOM 772 N N . MET A 1 100 ? 13.807 0.120 7.440 1.00 68.00 100 MET A N 1
ATOM 773 C CA . MET A 1 100 ? 12.489 0.499 7.978 1.00 68.00 100 MET A CA 1
ATOM 774 C C . MET A 1 100 ? 11.555 -0.703 8.156 1.00 68.00 100 MET A C 1
ATOM 776 O O . MET A 1 100 ? 10.805 -0.758 9.123 1.00 68.00 100 MET A O 1
ATOM 780 N N . THR A 1 101 ? 11.612 -1.673 7.242 1.00 64.69 101 THR A N 1
ATOM 781 C CA . THR A 1 101 ? 10.764 -2.874 7.283 1.00 64.69 101 THR A CA 1
ATOM 782 C C . THR A 1 101 ? 11.202 -3.840 8.388 1.00 64.69 101 THR A C 1
ATOM 784 O O . THR A 1 101 ? 10.367 -4.532 8.953 1.00 64.69 101 THR A O 1
ATOM 787 N N . LEU A 1 102 ? 12.505 -3.886 8.692 1.00 68.06 102 LEU A N 1
ATOM 788 C CA . LEU A 1 102 ? 13.088 -4.679 9.784 1.00 68.06 102 LEU A CA 1
ATOM 789 C C . LEU A 1 102 ? 12.965 -4.001 11.155 1.00 68.06 102 LEU A C 1
ATOM 791 O O . LEU A 1 102 ? 12.985 -4.685 12.171 1.00 68.06 102 LEU A O 1
ATOM 795 N N . CYS A 1 103 ? 12.886 -2.669 11.183 1.00 60.34 103 CYS A N 1
ATOM 796 C CA . CYS A 1 103 ? 12.739 -1.876 12.405 1.00 60.34 103 CYS A CA 1
ATOM 797 C C . CYS A 1 103 ? 11.262 -1.660 12.791 1.00 60.34 103 CYS A C 1
ATOM 799 O O . CYS A 1 103 ? 10.978 -1.080 13.837 1.00 60.34 103 CYS A O 1
ATOM 801 N N . TRP A 1 104 ? 10.321 -2.110 11.952 1.00 53.69 104 TRP A N 1
ATOM 802 C CA . TRP A 1 104 ? 8.903 -2.150 12.296 1.00 53.69 104 TRP A CA 1
ATOM 803 C C . TRP A 1 104 ? 8.646 -3.330 13.251 1.00 53.69 104 TRP A C 1
ATOM 805 O O . TRP A 1 104 ? 9.020 -4.453 12.898 1.00 53.69 104 TRP A O 1
ATOM 815 N N . PRO A 1 105 ? 8.077 -3.094 14.447 1.00 47.84 105 PRO A N 1
ATOM 816 C CA . PRO A 1 105 ? 7.811 -4.140 15.434 1.00 47.84 105 PRO A CA 1
ATOM 817 C C . PRO A 1 105 ? 6.703 -5.117 15.014 1.00 47.84 105 PRO A C 1
ATOM 819 O O . PRO A 1 105 ? 5.835 -4.742 14.190 1.00 47.84 105 PRO A O 1
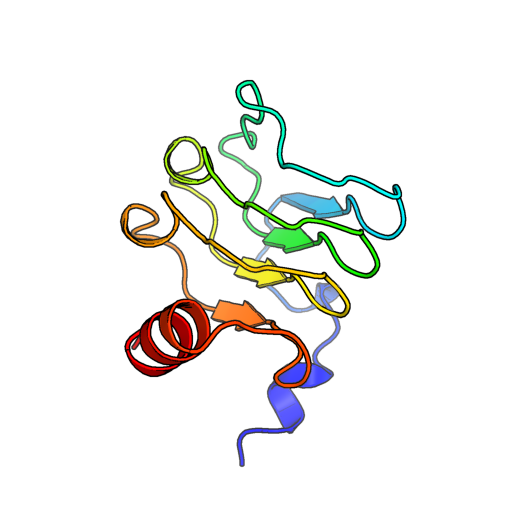#

Organism: Mola mola (NCBI:txid94237)

Secondary structure (DSSP, 8-state):
--SGGGGS-GGGS-S-EEEE-TTS--SB--TT----TTEEEEE-TT---SEE--GGG-TT--EEE-TT---SEE-SGGG-TT--EEE--GGG--HHHHHHHHS--

Foldseek 3Di:
DPCVVVPDPPVVDPQADEAEPEQVQDQADDLPDADDQRHQHYAHAHHAHQEYENCLNHLNHQEYEHENYQHAYYPNPVNNPNHNYYHYDPPRYDPVVVVVNVPPD